Protein AF-A0A4R0YIH2-F1 (afdb_monomer)

pLDDT: mean 81.67, std 12.93, range [43.56, 97.69]

Structure (mmCIF, N/CA/C/O backbone):
data_AF-A0A4R0YIH2-F1
#
_entry.id   AF-A0A4R0YIH2-F1
#
loop_
_atom_site.group_PDB
_atom_site.id
_atom_site.type_symbol
_atom_site.label_atom_id
_atom_site.label_alt_id
_atom_site.label_comp_id
_atom_site.label_asym_id
_atom_site.label_entity_id
_atom_site.label_seq_id
_atom_site.pdbx_PDB_ins_code
_atom_site.Cartn_x
_atom_site.Cartn_y
_atom_site.Cartn_z
_atom_site.occupancy
_atom_site.B_iso_or_equiv
_atom_site.auth_seq_id
_atom_site.auth_comp_id
_atom_site.auth_asym_id
_atom_site.auth_atom_id
_atom_site.pdbx_PDB_model_num
ATOM 1 N N . MET A 1 1 ? -4.750 -12.253 25.892 1.00 54.06 1 MET A N 1
ATOM 2 C CA . MET A 1 1 ? -4.790 -13.018 24.623 1.00 54.06 1 MET A CA 1
ATOM 3 C C . MET A 1 1 ? -3.419 -12.918 23.984 1.00 54.06 1 MET A C 1
ATOM 5 O O . MET A 1 1 ? -2.835 -11.847 24.027 1.00 54.06 1 MET A O 1
ATOM 9 N N . ALA A 1 2 ? -2.860 -14.021 23.499 1.00 53.38 2 ALA A N 1
ATOM 10 C CA . ALA A 1 2 ? -1.453 -14.061 23.125 1.00 53.38 2 ALA A CA 1
ATOM 11 C C . ALA A 1 2 ? -1.201 -13.435 21.738 1.00 53.38 2 ALA A C 1
ATOM 13 O O . ALA A 1 2 ? -1.918 -13.724 20.778 1.00 53.38 2 ALA A O 1
ATOM 14 N N . ALA A 1 3 ? -0.179 -12.578 21.653 1.00 57.19 3 ALA A N 1
ATOM 15 C CA . ALA A 1 3 ? 0.143 -11.710 20.513 1.00 57.19 3 ALA A CA 1
ATOM 16 C C . ALA A 1 3 ? 0.484 -12.437 19.193 1.00 57.19 3 ALA A C 1
ATOM 18 O O . ALA A 1 3 ? 0.675 -11.791 18.169 1.00 57.19 3 ALA A O 1
ATOM 19 N N . TRP A 1 4 ? 0.534 -13.772 19.185 1.00 55.66 4 TRP A N 1
ATOM 20 C CA . TRP A 1 4 ? 0.802 -14.571 17.986 1.00 55.66 4 TRP A CA 1
ATOM 21 C C . TRP A 1 4 ? -0.412 -14.712 17.061 1.00 55.66 4 TRP A C 1
ATOM 23 O O . TRP A 1 4 ? -0.232 -14.845 15.856 1.00 55.66 4 TRP A O 1
ATOM 33 N N . ARG A 1 5 ? -1.643 -14.644 17.589 1.00 67.38 5 ARG A N 1
ATOM 34 C CA . ARG A 1 5 ? -2.870 -14.799 16.781 1.00 67.38 5 ARG A CA 1
ATOM 35 C C . ARG A 1 5 ? -3.063 -13.709 15.714 1.00 67.38 5 ARG A C 1
ATOM 37 O O . ARG A 1 5 ? -3.443 -14.060 14.600 1.00 67.38 5 ARG A O 1
ATOM 44 N N . PRO A 1 6 ? -2.804 -12.419 15.999 1.00 66.81 6 PRO A N 1
ATOM 45 C CA . PRO A 1 6 ? -2.940 -11.375 14.988 1.00 66.81 6 PRO A CA 1
ATOM 46 C C . PRO A 1 6 ? -1.892 -11.477 13.879 1.00 66.81 6 PRO A C 1
ATOM 48 O O . PRO A 1 6 ? -2.217 -11.302 12.711 1.00 66.81 6 PRO A O 1
ATOM 51 N N . ALA A 1 7 ? -0.648 -11.815 14.224 1.00 67.88 7 ALA A N 1
ATOM 52 C CA . ALA A 1 7 ? 0.428 -11.938 13.244 1.00 67.88 7 ALA A CA 1
ATOM 53 C C . ALA A 1 7 ? 0.202 -13.117 12.280 1.00 67.88 7 ALA A C 1
ATOM 55 O O . ALA A 1 7 ? 0.365 -12.965 11.070 1.00 67.88 7 ALA A O 1
ATOM 56 N N . THR A 1 8 ? -0.230 -14.278 12.786 1.00 74.62 8 THR A N 1
ATOM 57 C CA . THR A 1 8 ? -0.489 -15.459 11.943 1.00 74.62 8 THR A CA 1
ATOM 58 C C . THR A 1 8 ? -1.667 -15.259 11.001 1.00 74.62 8 THR A C 1
ATOM 60 O O . THR A 1 8 ? -1.589 -15.633 9.834 1.00 74.62 8 THR A O 1
ATOM 63 N N . ALA A 1 9 ? -2.743 -14.630 11.468 1.00 71.12 9 ALA A N 1
ATOM 64 C CA . ALA A 1 9 ? -3.877 -14.305 10.613 1.00 71.12 9 ALA A CA 1
ATOM 65 C C . ALA A 1 9 ? -3.532 -13.231 9.564 1.00 71.12 9 ALA A C 1
ATOM 67 O O . ALA A 1 9 ? -4.089 -13.269 8.469 1.00 71.12 9 ALA A O 1
ATOM 68 N N . ALA A 1 10 ? -2.588 -12.325 9.847 1.00 70.00 10 ALA A N 1
ATOM 69 C CA . ALA A 1 10 ? -2.173 -11.287 8.903 1.00 70.00 10 ALA A CA 1
ATOM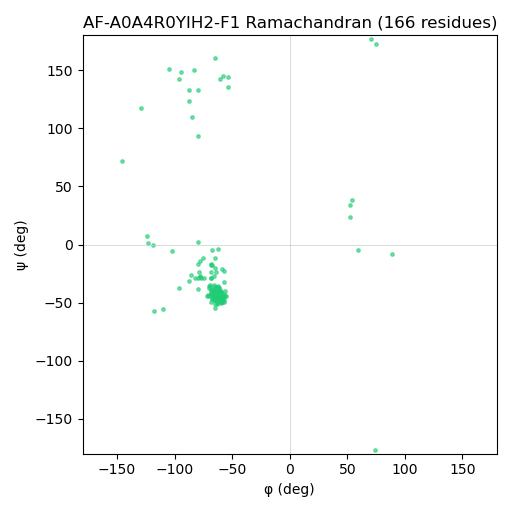 70 C C . ALA A 1 10 ? -1.360 -11.931 7.785 1.00 70.00 10 ALA A C 1
ATOM 72 O O . ALA A 1 10 ? -1.626 -11.696 6.610 1.00 70.00 10 ALA A O 1
ATOM 73 N N . GLY A 1 11 ? -0.450 -12.835 8.165 1.00 76.44 11 GLY A N 1
ATOM 74 C CA . GLY A 1 11 ? 0.279 -13.680 7.226 1.00 76.44 11 GLY A CA 1
ATOM 75 C C . GLY A 1 11 ? -0.662 -14.512 6.357 1.00 76.44 11 GLY A C 1
ATOM 76 O O . GLY A 1 11 ? -0.530 -14.502 5.141 1.00 76.44 11 GLY A O 1
ATOM 77 N N . ALA A 1 12 ? -1.658 -15.180 6.946 1.00 79.00 12 ALA A N 1
ATOM 78 C CA . ALA A 1 12 ? -2.616 -15.988 6.189 1.00 79.00 12 ALA A CA 1
ATOM 79 C C . ALA A 1 12 ? -3.452 -15.155 5.201 1.00 79.00 12 ALA A C 1
ATOM 81 O O . ALA A 1 12 ? -3.633 -15.564 4.055 1.00 79.00 12 ALA A O 1
ATOM 82 N N . ALA A 1 13 ? -3.935 -13.983 5.622 1.00 74.75 13 ALA A N 1
ATOM 83 C CA . ALA A 1 13 ? -4.702 -13.087 4.763 1.00 74.75 13 ALA A CA 1
ATOM 84 C C . ALA A 1 13 ? -3.846 -12.536 3.609 1.00 74.75 13 ALA A C 1
ATOM 86 O O . ALA A 1 13 ? -4.306 -12.498 2.470 1.00 74.75 13 ALA A O 1
ATOM 87 N N . PHE A 1 14 ? -2.586 -12.192 3.883 1.00 77.50 14 PHE A N 1
ATOM 88 C CA . PHE A 1 14 ? -1.630 -11.764 2.865 1.00 77.50 14 PHE A CA 1
ATOM 89 C C . PHE A 1 14 ? -1.292 -12.887 1.866 1.00 77.50 14 PHE A C 1
ATOM 91 O O . PHE A 1 14 ? -1.302 -12.689 0.654 1.00 77.50 14 PHE A O 1
ATOM 98 N N . LEU A 1 15 ? -1.060 -14.113 2.341 1.00 81.94 15 LEU A N 1
ATOM 99 C CA . LEU A 1 15 ? -0.826 -15.259 1.456 1.00 81.94 15 LEU A CA 1
ATOM 100 C C . LEU A 1 15 ? -2.049 -15.560 0.578 1.00 81.94 15 LEU A C 1
ATOM 102 O O . LEU A 1 15 ? -1.896 -15.895 -0.597 1.00 81.94 15 LEU A O 1
ATOM 106 N N . ALA A 1 16 ? -3.260 -15.407 1.120 1.00 80.00 16 ALA A N 1
ATOM 107 C CA . ALA A 1 16 ? -4.490 -15.564 0.353 1.00 80.00 16 ALA A CA 1
ATOM 108 C C . ALA A 1 16 ? -4.620 -14.502 -0.753 1.00 80.00 16 ALA A C 1
ATOM 110 O O . ALA A 1 16 ? -4.987 -14.853 -1.876 1.00 80.00 16 ALA A O 1
ATOM 111 N N . SER A 1 17 ? -4.276 -13.234 -0.488 1.00 78.31 17 SER A N 1
ATOM 112 C CA . SER A 1 17 ? -4.292 -12.198 -1.531 1.00 78.31 17 SER A CA 1
ATOM 113 C C . SER A 1 17 ? -3.254 -12.467 -2.620 1.00 78.31 17 SER A C 1
ATOM 115 O O . SER A 1 17 ? -3.580 -12.342 -3.801 1.00 78.31 17 SER A O 1
ATOM 117 N N . MET A 1 18 ? -2.051 -12.932 -2.260 1.00 78.25 18 MET A N 1
ATOM 118 C CA . MET A 1 18 ? -1.054 -13.349 -3.253 1.00 78.25 18 MET A CA 1
ATOM 119 C C . MET A 1 18 ? -1.541 -14.523 -4.107 1.00 78.25 18 MET A C 1
ATOM 121 O O . MET A 1 18 ? -1.347 -14.515 -5.321 1.00 78.25 18 MET A O 1
ATOM 125 N N . ALA A 1 19 ? -2.194 -15.522 -3.504 1.00 80.88 19 ALA A N 1
ATOM 126 C CA . ALA A 1 19 ? -2.727 -16.673 -4.231 1.00 80.88 19 ALA A CA 1
ATOM 127 C C . ALA A 1 19 ? -3.803 -16.259 -5.249 1.00 80.88 19 ALA A C 1
ATOM 129 O O . ALA A 1 19 ? -3.801 -16.744 -6.381 1.00 80.88 19 ALA A O 1
ATOM 130 N N . VAL A 1 20 ? -4.681 -15.320 -4.878 1.00 76.00 20 VAL A N 1
ATOM 131 C CA . VAL A 1 20 ? -5.661 -14.728 -5.803 1.00 76.00 20 VAL A CA 1
ATOM 132 C C . VAL A 1 20 ? -4.953 -13.980 -6.935 1.00 76.00 20 VAL A C 1
ATOM 134 O O . VAL A 1 20 ? -5.275 -14.205 -8.101 1.00 76.00 20 VAL A O 1
ATOM 137 N N . GLY A 1 21 ? -3.962 -13.141 -6.617 1.00 70.38 21 GLY A N 1
ATOM 138 C CA . GLY A 1 21 ? -3.180 -12.410 -7.619 1.00 70.38 21 GLY A CA 1
ATOM 139 C C . GLY A 1 21 ? -2.480 -13.338 -8.616 1.00 70.38 21 GLY A C 1
ATOM 140 O O . GLY A 1 21 ? -2.603 -13.152 -9.827 1.00 70.38 21 GLY A O 1
ATOM 141 N N . ALA A 1 22 ? -1.820 -14.387 -8.119 1.00 75.44 22 ALA A N 1
ATOM 142 C CA . ALA A 1 22 ? -1.156 -15.401 -8.935 1.00 75.44 22 ALA A CA 1
ATOM 143 C C . ALA A 1 22 ? -2.147 -16.184 -9.813 1.00 75.44 22 ALA A C 1
ATOM 145 O O . ALA A 1 22 ? -1.873 -16.418 -10.990 1.00 75.44 22 ALA A O 1
ATOM 146 N N . GLY A 1 23 ? -3.315 -16.547 -9.273 1.00 75.19 23 GLY A N 1
ATOM 147 C CA . GLY A 1 23 ? -4.369 -17.232 -10.024 1.00 75.19 23 GLY A CA 1
ATOM 148 C C . GLY A 1 23 ? -4.921 -16.389 -11.175 1.00 75.19 23 GLY A C 1
ATOM 149 O O . GLY A 1 23 ? -5.092 -16.895 -12.284 1.00 75.19 23 GLY A O 1
ATOM 150 N N . VAL A 1 24 ? -5.140 -15.089 -10.950 1.00 71.50 24 VAL A N 1
ATOM 151 C CA . VAL A 1 24 ? -5.588 -14.172 -12.009 1.00 71.50 24 VAL A CA 1
ATOM 152 C C . VAL A 1 24 ? -4.497 -13.963 -13.057 1.00 71.50 24 VAL A C 1
ATOM 154 O O . VAL A 1 24 ? -4.801 -14.026 -14.244 1.00 71.50 24 VAL A O 1
ATOM 157 N N . LEU A 1 25 ? -3.235 -13.786 -12.647 1.00 71.69 25 LEU A N 1
ATOM 158 C CA . LEU A 1 25 ? -2.086 -13.706 -13.560 1.00 71.69 25 LEU A CA 1
ATOM 159 C C . LEU A 1 25 ? -1.965 -14.950 -14.449 1.00 71.69 25 LEU A C 1
ATOM 161 O O . LEU A 1 25 ? -1.768 -14.819 -15.656 1.00 71.69 25 LEU A O 1
ATOM 165 N N . ALA A 1 26 ? -2.133 -16.145 -13.879 1.00 74.06 26 ALA A N 1
ATOM 166 C CA . ALA A 1 26 ? -2.128 -17.394 -14.635 1.00 74.06 26 ALA A CA 1
ATOM 167 C C . ALA A 1 26 ? -3.290 -17.463 -15.644 1.00 74.06 26 AL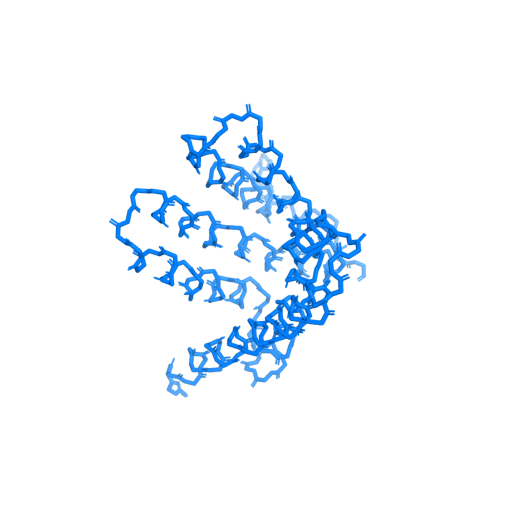A A C 1
ATOM 169 O O . ALA A 1 26 ? -3.090 -17.884 -16.783 1.00 74.06 26 ALA A O 1
ATOM 170 N N . ALA A 1 27 ? -4.481 -16.997 -15.255 1.00 70.88 27 ALA A N 1
ATOM 171 C CA . ALA A 1 27 ? -5.658 -16.977 -16.121 1.00 70.88 27 ALA A CA 1
ATOM 172 C C . ALA A 1 27 ? -5.525 -15.986 -17.292 1.00 70.88 27 ALA A C 1
ATOM 174 O O . ALA A 1 27 ? -5.918 -16.307 -18.410 1.00 70.88 27 ALA A O 1
ATOM 175 N N . ILE A 1 28 ? -4.955 -14.798 -17.063 1.00 67.31 28 ILE A N 1
ATOM 176 C CA . ILE A 1 28 ? -4.807 -13.762 -18.105 1.00 67.31 28 ILE A CA 1
ATOM 177 C C . ILE A 1 28 ? -3.535 -13.926 -18.950 1.00 67.31 28 ILE A C 1
ATOM 179 O O . ILE A 1 28 ? -3.499 -13.485 -20.097 1.00 67.31 28 ILE A O 1
ATOM 183 N N . GLY A 1 29 ? -2.483 -14.543 -18.400 1.00 61.25 29 GLY A N 1
ATOM 184 C CA . GLY A 1 29 ? -1.198 -14.745 -19.076 1.00 61.25 29 GLY A CA 1
ATOM 185 C C . GLY A 1 29 ? -1.190 -15.910 -20.069 1.00 61.25 29 GLY A C 1
ATOM 186 O O . GLY A 1 29 ? -0.399 -15.900 -21.009 1.00 61.25 29 GLY A O 1
ATOM 187 N N . GLY A 1 30 ? -2.089 -16.888 -19.904 1.00 59.22 30 GLY A N 1
ATOM 188 C CA . GLY A 1 30 ? -2.131 -18.107 -20.720 1.00 59.22 30 GLY A CA 1
ATOM 189 C C . GLY A 1 30 ? -2.534 -17.912 -22.186 1.00 59.22 30 GLY A C 1
ATOM 190 O O . GLY A 1 30 ? -2.273 -18.791 -23.002 1.00 59.22 30 GLY A O 1
ATOM 191 N N . GLU A 1 31 ? -3.137 -16.776 -22.552 1.00 57.25 31 GLU A N 1
ATOM 192 C CA . GLU A 1 31 ? -3.708 -16.596 -23.896 1.00 57.25 31 GLU A CA 1
ATOM 193 C C . GLU A 1 31 ? -2.860 -15.753 -24.861 1.00 57.25 31 GLU A C 1
ATOM 195 O O . GLU A 1 31 ? -3.233 -15.630 -26.026 1.00 57.25 31 GLU A O 1
ATOM 200 N N . GLY A 1 32 ? -1.747 -15.142 -24.431 1.00 54.94 32 GLY A N 1
ATOM 201 C CA . GLY A 1 32 ? -0.840 -14.357 -25.297 1.00 54.94 32 GLY A CA 1
ATOM 202 C C . GLY A 1 32 ? -1.460 -13.141 -26.018 1.00 54.94 32 GLY A C 1
ATOM 203 O O . GLY A 1 32 ? -0.756 -12.382 -26.678 1.00 54.94 32 GLY A O 1
ATOM 204 N N . ARG A 1 33 ? -2.774 -12.928 -25.889 1.00 53.84 33 ARG A N 1
ATOM 205 C CA . ARG A 1 33 ? -3.561 -11.958 -26.662 1.00 53.84 33 ARG A CA 1
ATOM 206 C C . ARG A 1 33 ? -3.439 -10.520 -26.170 1.00 53.84 33 ARG A C 1
ATOM 208 O O . ARG A 1 33 ? -3.762 -9.608 -26.922 1.00 53.84 33 ARG A O 1
ATOM 215 N N . TRP A 1 34 ? -2.952 -10.307 -24.947 1.00 54.50 34 TRP A N 1
ATOM 216 C CA . TRP A 1 34 ? -2.889 -8.979 -24.333 1.00 54.50 34 TRP A CA 1
ATOM 217 C C . TRP A 1 34 ? -1.660 -8.817 -23.427 1.00 54.50 34 TRP A C 1
ATOM 219 O O . TRP A 1 34 ? -1.815 -8.760 -22.211 1.00 54.50 34 TRP A O 1
ATOM 229 N N . PRO A 1 35 ? -0.436 -8.712 -23.973 1.00 60.06 35 PRO A N 1
ATOM 230 C CA . PRO A 1 35 ? 0.801 -8.650 -23.181 1.00 60.06 35 PRO A CA 1
ATOM 231 C C . PRO A 1 35 ? 0.858 -7.477 -22.184 1.00 60.06 35 PRO A C 1
ATOM 233 O O . PRO A 1 35 ? 1.568 -7.552 -21.188 1.00 60.06 35 PRO A O 1
ATOM 236 N N . VAL A 1 36 ? 0.070 -6.419 -22.401 1.00 60.25 36 VAL A N 1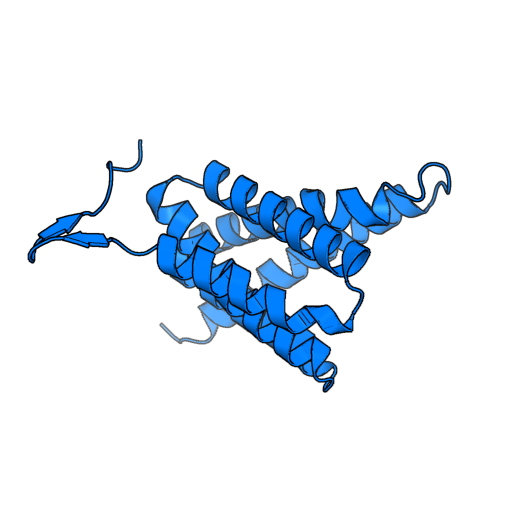
ATOM 237 C CA . VAL A 1 36 ? -0.029 -5.253 -21.503 1.00 60.25 36 VAL A CA 1
ATOM 238 C C . VAL A 1 36 ? -0.942 -5.516 -20.292 1.00 60.25 36 VAL A C 1
ATOM 240 O O . VAL A 1 36 ? -0.725 -4.956 -19.219 1.00 60.25 36 VAL A O 1
ATOM 243 N N . MET A 1 37 ? -1.942 -6.396 -20.420 1.00 61.94 37 MET A N 1
ATOM 244 C CA . MET A 1 37 ? -2.912 -6.676 -19.350 1.00 61.94 37 MET A CA 1
ATOM 245 C C . MET A 1 37 ? -2.277 -7.303 -18.092 1.00 61.94 37 MET A C 1
ATOM 247 O O . MET A 1 37 ? -2.566 -6.813 -17.003 1.00 61.94 37 MET A O 1
ATOM 251 N N . PRO A 1 38 ? -1.384 -8.309 -18.170 1.00 62.66 38 PRO A N 1
ATOM 252 C CA . PRO A 1 38 ? -0.715 -8.832 -16.981 1.00 62.66 38 PRO A CA 1
ATOM 253 C C . PRO A 1 38 ? 0.265 -7.838 -16.348 1.00 62.66 38 PRO A C 1
ATOM 255 O O . PRO A 1 38 ? 0.450 -7.869 -15.139 1.00 62.66 38 PRO A O 1
ATOM 258 N N . VAL A 1 39 ? 0.865 -6.940 -17.135 1.00 67.19 39 VAL A N 1
ATOM 259 C CA . VAL A 1 39 ? 1.876 -5.984 -16.644 1.00 67.19 39 VAL A CA 1
ATOM 260 C C . VAL A 1 39 ? 1.240 -4.758 -15.986 1.00 67.19 39 VAL A C 1
ATOM 262 O O . VAL A 1 39 ? 1.830 -4.174 -15.088 1.00 67.19 39 VAL A O 1
ATOM 265 N N . VAL A 1 40 ? 0.028 -4.374 -16.400 1.00 72.50 40 VAL A N 1
ATOM 266 C CA . VAL A 1 40 ? -0.665 -3.191 -15.865 1.00 72.50 40 VAL A CA 1
ATOM 267 C C . VAL A 1 40 ? -1.862 -3.589 -15.006 1.00 72.50 40 VAL A C 1
ATOM 269 O O . VAL A 1 40 ? -1.938 -3.213 -13.842 1.00 72.50 40 VAL A O 1
ATOM 272 N N . VAL A 1 41 ? -2.801 -4.379 -15.528 1.00 75.25 41 VAL A N 1
ATOM 273 C CA . VAL A 1 41 ? -4.074 -4.653 -14.834 1.00 75.25 41 VAL A CA 1
ATOM 274 C C . VAL A 1 41 ? -3.878 -5.523 -13.597 1.00 75.25 41 VAL A C 1
ATOM 276 O O . VAL A 1 41 ? -4.526 -5.280 -12.577 1.00 75.25 41 VAL A O 1
ATOM 279 N N . ALA A 1 42 ? -2.967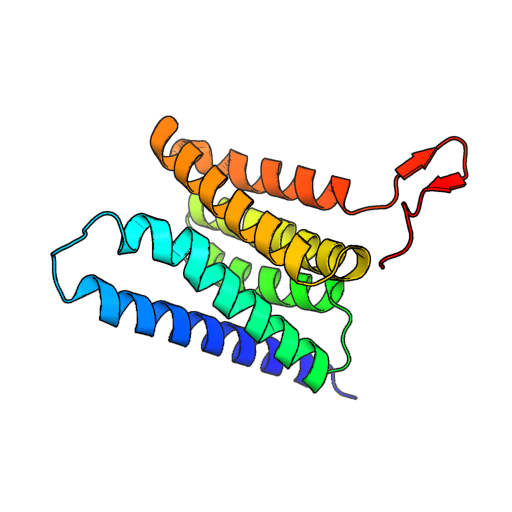 -6.497 -13.636 1.00 77.00 42 ALA A N 1
ATOM 280 C CA . ALA A 1 42 ? -2.714 -7.329 -12.464 1.00 77.00 42 ALA A CA 1
ATOM 281 C C . ALA A 1 42 ? -2.116 -6.539 -11.280 1.00 77.00 42 ALA A C 1
ATOM 283 O O . ALA A 1 42 ? -2.738 -6.561 -10.215 1.00 77.00 42 ALA A O 1
ATOM 284 N N . PRO A 1 43 ? -0.995 -5.799 -11.425 1.00 80.69 43 PRO A N 1
ATOM 285 C CA . PRO A 1 43 ? -0.423 -5.057 -10.300 1.00 80.69 43 PRO A CA 1
ATOM 286 C C . PRO A 1 43 ? -1.203 -3.788 -9.934 1.00 80.69 43 PRO A C 1
ATOM 288 O O . PRO A 1 43 ? -1.200 -3.400 -8.769 1.00 80.69 43 PRO A O 1
ATOM 291 N N . VAL A 1 44 ? -1.888 -3.134 -10.882 1.00 87.12 44 VAL A N 1
ATOM 292 C CA . VAL A 1 44 ? -2.591 -1.864 -10.610 1.00 87.12 44 VAL A CA 1
ATOM 293 C C . VAL A 1 44 ? -4.014 -2.076 -10.104 1.00 87.12 44 VAL A C 1
ATOM 295 O O . VAL A 1 44 ? -4.499 -1.255 -9.335 1.00 87.12 44 VAL A O 1
ATOM 298 N N . VAL A 1 45 ? -4.704 -3.144 -10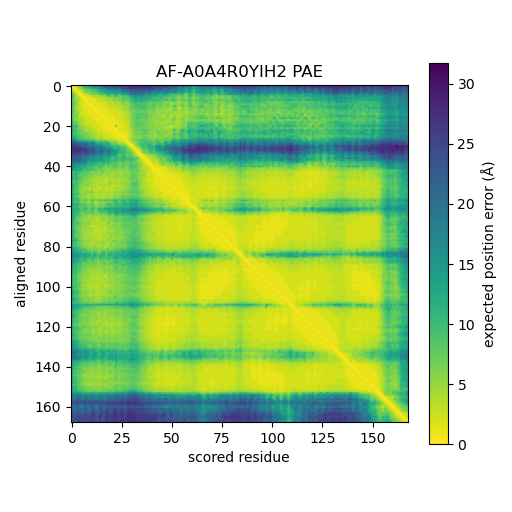.513 1.00 86.62 45 VAL A N 1
ATOM 299 C CA . VAL A 1 45 ? -6.131 -3.331 -10.194 1.00 86.62 45 VAL A CA 1
ATOM 300 C C . VAL A 1 45 ? -6.355 -4.579 -9.356 1.00 86.62 45 VAL A C 1
ATOM 302 O O . VAL A 1 45 ? -6.912 -4.498 -8.263 1.00 86.62 45 VAL A O 1
ATOM 305 N N . VAL A 1 46 ? -5.930 -5.741 -9.852 1.00 85.50 46 VAL A N 1
ATOM 306 C CA . VAL A 1 46 ? -6.284 -7.030 -9.241 1.00 85.50 46 VAL A CA 1
ATOM 307 C C . VAL A 1 46 ? -5.624 -7.203 -7.878 1.00 85.50 46 VAL A C 1
ATOM 309 O O . VAL A 1 46 ? -6.316 -7.532 -6.915 1.00 85.50 46 VAL A O 1
ATOM 312 N N . ALA A 1 47 ? -4.312 -6.971 -7.791 1.00 85.94 47 ALA A N 1
ATOM 313 C CA . ALA A 1 47 ? -3.570 -7.114 -6.544 1.00 85.94 47 ALA A CA 1
ATOM 314 C C . ALA A 1 47 ? -4.116 -6.173 -5.448 1.00 85.94 47 ALA A C 1
ATOM 316 O O . ALA A 1 47 ? -4.520 -6.690 -4.403 1.00 85.94 47 ALA A O 1
ATOM 317 N N . PRO A 1 48 ? -4.309 -4.858 -5.694 1.00 91.00 48 PRO A N 1
ATOM 318 C CA . PRO A 1 48 ? -4.945 -3.968 -4.723 1.00 91.00 48 PRO A CA 1
ATOM 319 C C . PRO A 1 48 ? -6.327 -4.433 -4.264 1.00 91.00 48 PRO A C 1
ATOM 321 O O . PRO A 1 48 ? -6.612 -4.430 -3.069 1.00 91.00 48 PRO A O 1
ATOM 324 N N . VAL A 1 49 ? -7.192 -4.881 -5.181 1.00 91.00 49 VAL A N 1
ATOM 325 C CA . VAL A 1 49 ? -8.527 -5.386 -4.813 1.00 91.00 49 VAL A CA 1
ATOM 326 C C . VAL A 1 49 ? -8.419 -6.609 -3.908 1.00 91.00 49 VAL A C 1
ATOM 328 O O . VAL A 1 49 ? -9.084 -6.662 -2.873 1.00 91.00 49 VAL A O 1
ATOM 331 N N . ALA A 1 50 ? -7.591 -7.586 -4.278 1.00 88.62 50 ALA A N 1
ATOM 332 C CA . ALA A 1 50 ? -7.415 -8.806 -3.499 1.00 88.62 50 ALA A CA 1
ATOM 333 C C . ALA A 1 50 ? -6.875 -8.504 -2.094 1.00 88.62 50 ALA A C 1
ATOM 335 O O . ALA A 1 50 ? -7.372 -9.048 -1.107 1.00 88.62 50 ALA A O 1
ATOM 336 N N . GLU A 1 51 ? -5.902 -7.602 -1.990 1.00 90.69 51 GLU A N 1
ATOM 337 C CA . GLU A 1 51 ? -5.305 -7.202 -0.719 1.00 90.69 51 GLU A CA 1
ATOM 338 C C . GLU A 1 51 ? -6.276 -6.432 0.175 1.00 90.69 51 GLU A C 1
ATOM 340 O O . GLU A 1 51 ? -6.409 -6.759 1.354 1.00 90.69 51 GLU A O 1
ATOM 345 N N . GLU A 1 52 ? -7.001 -5.445 -0.357 1.00 91.94 52 GLU A N 1
ATOM 346 C CA . GLU A 1 52 ? -7.973 -4.680 0.432 1.00 91.94 52 GLU A CA 1
ATOM 347 C C . GLU A 1 52 ? -9.150 -5.551 0.908 1.00 91.94 52 GLU A C 1
ATOM 349 O O . GLU A 1 52 ? -9.637 -5.401 2.035 1.00 91.94 52 GLU A O 1
ATOM 354 N N . LEU A 1 53 ? -9.584 -6.523 0.097 1.00 89.69 53 LEU A N 1
ATOM 355 C CA . LEU A 1 53 ? -10.580 -7.512 0.514 1.00 89.69 53 LEU A CA 1
ATOM 356 C C . LEU A 1 53 ? -10.036 -8.449 1.602 1.00 89.69 53 LEU A C 1
ATOM 358 O O . LEU A 1 53 ? -10.740 -8.715 2.580 1.00 89.69 53 LEU A O 1
ATOM 362 N N . ALA A 1 54 ? -8.787 -8.905 1.484 1.00 87.50 54 ALA A N 1
ATOM 363 C CA . ALA A 1 54 ? -8.142 -9.729 2.504 1.00 87.50 54 ALA A CA 1
ATOM 364 C C . ALA A 1 54 ? -7.992 -8.978 3.839 1.00 87.50 54 ALA A C 1
ATOM 366 O O . ALA A 1 54 ? -8.309 -9.528 4.897 1.00 87.50 54 ALA A O 1
ATOM 367 N N . LYS A 1 55 ? -7.610 -7.695 3.800 1.00 87.38 55 LYS A N 1
ATOM 368 C CA . LYS A 1 55 ? -7.570 -6.814 4.980 1.00 87.38 55 LYS A CA 1
ATOM 369 C C . LYS A 1 55 ? -8.945 -6.678 5.633 1.00 87.38 55 LYS A C 1
ATOM 371 O O . LYS A 1 55 ? -9.048 -6.726 6.856 1.00 87.38 55 LYS A O 1
ATOM 376 N N . ARG A 1 56 ? -10.022 -6.578 4.844 1.00 88.38 56 ARG A N 1
ATOM 377 C CA . ARG A 1 56 ? -11.391 -6.528 5.382 1.00 88.38 56 ARG A CA 1
ATOM 378 C C . ARG A 1 56 ? -11.768 -7.798 6.149 1.00 88.38 56 ARG A C 1
ATOM 380 O O . ARG A 1 56 ? -12.404 -7.709 7.198 1.00 88.38 56 ARG A O 1
ATOM 387 N N . LEU A 1 57 ? -11.388 -8.969 5.636 1.00 81.88 57 LEU A N 1
ATOM 388 C CA . LEU A 1 57 ? -11.612 -10.247 6.323 1.00 81.88 57 LEU A CA 1
ATOM 389 C C . LEU A 1 57 ? -10.813 -10.318 7.628 1.00 81.88 57 LEU A C 1
ATOM 391 O O . LEU A 1 57 ? -11.340 -10.736 8.658 1.00 81.88 57 LEU A O 1
ATOM 395 N N . PHE A 1 58 ? -9.566 -9.849 7.597 1.00 79.12 58 PHE A N 1
ATOM 396 C CA . PHE A 1 58 ? -8.697 -9.765 8.766 1.00 79.12 58 PHE A CA 1
ATOM 397 C C . PHE A 1 58 ? -9.268 -8.850 9.860 1.00 79.12 58 PHE A C 1
ATOM 399 O O . PHE A 1 58 ? -9.309 -9.238 11.029 1.00 79.12 58 PHE A O 1
ATOM 406 N N . LEU A 1 59 ? -9.783 -7.678 9.474 1.00 82.62 59 LEU A N 1
ATOM 407 C CA . LEU A 1 59 ? -10.453 -6.736 10.372 1.00 82.62 59 LEU A CA 1
ATOM 408 C C . LEU A 1 59 ? -11.623 -7.399 11.115 1.00 82.62 59 LEU A C 1
ATOM 410 O O . LEU A 1 59 ? -11.739 -7.260 12.331 1.00 82.62 59 LEU A O 1
ATOM 414 N N . GLY A 1 60 ? -12.440 -8.178 10.397 1.00 79.69 60 GLY A N 1
ATOM 415 C CA . GLY A 1 60 ? -13.548 -8.934 10.985 1.00 79.69 60 GLY A CA 1
ATOM 416 C C . GLY A 1 60 ? -13.105 -10.084 11.897 1.00 79.69 60 GLY A C 1
ATOM 417 O O . GLY A 1 60 ? -13.741 -10.329 12.918 1.00 79.69 60 GLY A O 1
ATOM 418 N N . ALA A 1 61 ? -12.016 -10.780 11.562 1.00 77.12 61 ALA A N 1
ATOM 419 C CA . ALA A 1 61 ? -11.557 -11.957 12.304 1.00 77.12 61 ALA A CA 1
ATOM 420 C C . ALA A 1 61 ? -10.817 -11.628 13.613 1.00 77.12 61 ALA A C 1
ATOM 422 O O . ALA A 1 61 ? -10.796 -12.450 14.530 1.00 77.12 61 ALA A O 1
ATOM 423 N N . LEU A 1 62 ? -10.184 -10.455 13.702 1.00 71.50 62 LEU A N 1
ATOM 424 C CA . LEU A 1 62 ? -9.312 -10.097 14.828 1.00 71.50 62 LEU A CA 1
ATOM 425 C C . LEU A 1 62 ? -9.702 -8.818 15.560 1.00 71.50 62 LEU A C 1
ATOM 427 O O . LEU A 1 62 ? -8.997 -8.426 16.491 1.00 71.50 62 LEU A O 1
ATOM 431 N N . SER A 1 63 ? -10.788 -8.165 15.145 1.00 77.88 63 SER A N 1
ATOM 432 C CA . SER A 1 63 ? -11.265 -6.917 15.746 1.00 77.88 63 SER A CA 1
ATOM 433 C C . SER A 1 63 ? -10.182 -5.827 15.803 1.00 77.88 63 SER A C 1
ATOM 435 O O . SER A 1 63 ? -10.068 -5.102 16.791 1.00 77.88 63 SER A O 1
ATOM 437 N N . ALA A 1 64 ? -9.356 -5.730 14.758 1.00 80.81 64 ALA A N 1
ATOM 438 C CA . ALA A 1 64 ? -8.319 -4.709 14.626 1.00 80.81 64 ALA A CA 1
ATOM 439 C C . ALA A 1 64 ? -8.832 -3.506 13.818 1.00 80.81 64 ALA A C 1
ATOM 441 O O . ALA A 1 64 ? -9.625 -3.675 12.898 1.00 80.81 64 ALA A O 1
ATOM 442 N N . GLY A 1 65 ? -8.348 -2.295 14.117 1.00 88.75 65 GLY A N 1
ATOM 443 C CA . GLY A 1 65 ? -8.599 -1.114 13.279 1.00 88.75 65 GLY A CA 1
ATOM 444 C C . GLY A 1 65 ? -7.955 -1.237 11.891 1.00 88.75 65 GLY A C 1
ATOM 445 O O . GLY A 1 65 ? -7.024 -2.030 11.689 1.00 88.75 65 GLY A O 1
ATOM 446 N N . TRP A 1 66 ? -8.421 -0.443 10.926 1.00 92.38 66 TRP A N 1
ATOM 447 C CA . TRP A 1 66 ? -7.877 -0.458 9.567 1.00 92.38 66 TRP A CA 1
ATOM 448 C C . TRP A 1 66 ? -6.417 -0.006 9.523 1.00 92.38 66 TRP A C 1
ATOM 450 O O . TRP A 1 66 ? -5.626 -0.619 8.811 1.00 92.38 66 TRP A O 1
ATOM 460 N N . ALA A 1 67 ? -6.021 1.002 10.302 1.00 92.44 67 ALA A N 1
ATOM 461 C CA . ALA A 1 67 ? -4.645 1.491 10.351 1.00 92.44 67 ALA A CA 1
ATOM 462 C C . ALA A 1 67 ? -3.674 0.419 10.856 1.00 92.44 67 ALA A C 1
ATOM 464 O O . ALA A 1 67 ? -2.616 0.214 10.262 1.00 92.44 67 ALA A O 1
ATOM 465 N N . ALA A 1 68 ? -4.052 -0.300 11.917 1.00 90.81 68 ALA A N 1
ATOM 466 C CA . ALA A 1 68 ? -3.255 -1.400 12.456 1.00 90.81 68 ALA A CA 1
ATOM 467 C C . ALA A 1 68 ? -3.177 -2.578 11.471 1.00 90.81 68 ALA A C 1
ATOM 469 O O . ALA A 1 68 ? -2.107 -3.150 11.270 1.00 90.81 68 ALA A O 1
ATOM 470 N N . THR A 1 69 ? -4.296 -2.904 10.818 1.00 90.81 69 THR A N 1
ATOM 471 C CA . THR A 1 69 ? -4.361 -3.938 9.775 1.00 90.81 69 THR A CA 1
ATOM 472 C C . THR A 1 69 ? -3.462 -3.593 8.588 1.00 90.81 69 THR A C 1
ATOM 474 O O . THR A 1 69 ? -2.680 -4.428 8.138 1.00 90.81 69 THR A O 1
ATOM 477 N N . GLY A 1 70 ? -3.529 -2.348 8.110 1.00 92.88 70 GLY A N 1
ATOM 478 C CA . GLY A 1 70 ? -2.678 -1.835 7.043 1.00 92.88 70 GLY A CA 1
ATOM 479 C C . GLY A 1 70 ? -1.198 -1.924 7.405 1.00 92.88 70 GLY A C 1
ATOM 480 O O . GLY A 1 70 ? -0.422 -2.504 6.653 1.00 92.88 70 GLY A O 1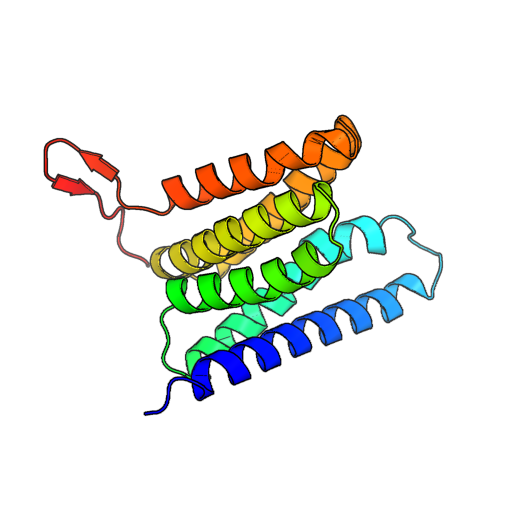
ATOM 481 N N . LEU A 1 71 ? -0.813 -1.451 8.593 1.00 93.75 71 LEU A N 1
ATOM 482 C CA . LEU A 1 71 ? 0.571 -1.545 9.063 1.00 93.75 71 LEU A CA 1
ATOM 483 C C . LEU A 1 71 ? 1.071 -2.998 9.117 1.00 93.75 71 LEU A C 1
ATOM 485 O O . LEU A 1 71 ? 2.172 -3.279 8.653 1.00 93.75 71 LEU A O 1
ATOM 489 N N . ALA A 1 72 ? 0.264 -3.931 9.634 1.00 90.38 72 ALA A N 1
ATOM 490 C CA . ALA A 1 72 ? 0.635 -5.345 9.696 1.00 90.38 72 ALA A CA 1
ATOM 491 C C . ALA A 1 72 ? 0.879 -5.942 8.300 1.00 90.38 72 ALA A C 1
ATOM 493 O O . ALA A 1 72 ? 1.882 -6.623 8.092 1.00 90.38 72 ALA A O 1
ATOM 494 N N . PHE A 1 73 ? 0.001 -5.644 7.336 1.00 90.81 73 PHE A N 1
ATOM 495 C CA . PHE A 1 73 ? 0.183 -6.052 5.941 1.00 90.81 73 PHE A CA 1
ATOM 496 C C . PHE A 1 73 ? 1.465 -5.467 5.339 1.00 90.81 73 PHE A C 1
ATOM 498 O O . PHE A 1 73 ? 2.246 -6.211 4.756 1.00 90.81 73 PHE A O 1
ATOM 505 N N . GLY A 1 74 ? 1.706 -4.166 5.527 1.00 93.19 74 GLY A N 1
ATOM 506 C CA . GLY A 1 74 ? 2.903 -3.500 5.010 1.00 93.19 74 GLY A CA 1
ATOM 507 C C . GLY A 1 74 ? 4.201 -4.048 5.603 1.00 93.19 74 GLY A C 1
ATOM 508 O O . GLY A 1 74 ? 5.195 -4.171 4.901 1.00 93.19 74 GLY A O 1
ATOM 509 N N . VAL A 1 75 ? 4.205 -4.439 6.882 1.00 93.69 75 VAL A N 1
ATOM 510 C CA . VAL A 1 75 ? 5.368 -5.099 7.501 1.00 93.69 75 VAL A CA 1
ATOM 511 C C . VAL A 1 75 ? 5.613 -6.477 6.891 1.00 93.69 75 VAL A C 1
ATOM 513 O O . VAL A 1 75 ? 6.756 -6.804 6.587 1.00 93.69 75 VAL A O 1
ATOM 516 N N . ILE A 1 76 ? 4.567 -7.283 6.693 1.00 90.50 76 ILE A N 1
ATOM 517 C CA . ILE A 1 76 ? 4.700 -8.626 6.108 1.00 90.50 76 ILE A CA 1
ATOM 518 C C . ILE A 1 76 ? 5.223 -8.540 4.675 1.00 90.50 76 ILE A C 1
ATOM 520 O O . ILE A 1 76 ? 6.215 -9.186 4.343 1.00 90.50 76 ILE A O 1
ATOM 524 N N . GLU A 1 77 ? 4.586 -7.722 3.841 1.00 89.75 77 GLU A N 1
ATOM 525 C CA . GLU A 1 77 ? 5.020 -7.519 2.462 1.00 89.75 77 GLU A CA 1
ATOM 526 C C . GLU A 1 77 ? 6.425 -6.900 2.414 1.00 89.75 77 GLU A C 1
ATOM 528 O O . GLU A 1 77 ? 7.275 -7.344 1.642 1.00 89.75 77 GLU A O 1
ATOM 533 N N . GLY A 1 78 ? 6.708 -5.931 3.287 1.00 92.00 78 GLY A N 1
ATOM 534 C CA . GLY A 1 78 ? 8.018 -5.305 3.382 1.00 92.00 78 GLY A CA 1
ATOM 535 C C . GLY A 1 78 ? 9.129 -6.291 3.739 1.00 92.00 78 GLY A C 1
ATOM 536 O O . GLY A 1 78 ? 10.194 -6.255 3.128 1.00 92.00 78 GLY A O 1
ATOM 537 N N . VAL A 1 79 ? 8.881 -7.227 4.659 1.00 91.75 79 VAL A N 1
ATOM 538 C CA . VAL A 1 79 ? 9.833 -8.304 4.980 1.00 91.75 79 VAL A CA 1
ATOM 539 C C . VAL A 1 79 ? 10.098 -9.191 3.763 1.00 91.75 79 VAL A C 1
ATOM 541 O O . VAL A 1 79 ? 11.251 -9.533 3.509 1.00 91.75 79 VAL A O 1
ATOM 544 N N . LEU A 1 80 ? 9.065 -9.535 2.987 1.00 88.12 80 LEU A N 1
ATOM 545 C CA . LEU A 1 80 ? 9.226 -10.349 1.779 1.00 88.12 80 LEU A CA 1
ATOM 546 C C . LEU A 1 80 ? 10.049 -9.626 0.706 1.00 88.12 80 LEU A C 1
ATOM 548 O O . LEU A 1 80 ? 10.943 -10.235 0.128 1.00 88.12 80 LEU A O 1
ATOM 552 N N . LYS A 1 81 ? 9.819 -8.325 0.498 1.00 87.50 81 LYS A N 1
ATOM 553 C CA . LYS A 1 81 ? 10.610 -7.499 -0.434 1.00 87.50 81 LYS A CA 1
ATOM 554 C C . LYS A 1 81 ? 12.058 -7.315 0.032 1.00 87.50 81 LYS A C 1
ATOM 556 O O . LYS A 1 81 ? 12.987 -7.367 -0.769 1.00 87.50 81 LYS A O 1
ATOM 561 N N . ALA A 1 82 ? 12.275 -7.139 1.336 1.00 88.81 82 ALA A N 1
ATOM 562 C CA . ALA A 1 82 ? 13.615 -7.005 1.908 1.00 88.81 82 ALA A CA 1
ATOM 563 C C . ALA A 1 82 ? 14.429 -8.310 1.836 1.00 88.81 82 ALA A C 1
ATOM 565 O O . ALA A 1 82 ? 15.660 -8.259 1.824 1.00 88.81 82 ALA A O 1
ATOM 566 N N . ALA A 1 83 ? 13.764 -9.469 1.756 1.00 86.69 83 ALA A N 1
ATOM 567 C CA . ALA A 1 83 ? 14.410 -10.779 1.668 1.00 86.69 83 ALA A CA 1
ATOM 568 C C . ALA A 1 83 ? 15.223 -10.979 0.377 1.00 86.69 83 ALA A C 1
ATOM 570 O O . ALA A 1 83 ? 16.011 -11.919 0.293 1.00 86.69 83 ALA A O 1
ATOM 571 N N . GLU A 1 84 ? 15.071 -10.095 -0.610 1.00 78.56 84 GLU A N 1
ATOM 572 C CA . GLU A 1 84 ? 15.881 -10.083 -1.829 1.00 78.56 84 GLU A CA 1
ATOM 573 C C . GLU A 1 84 ? 17.297 -9.518 -1.599 1.00 78.56 84 GLU A C 1
ATOM 575 O O . GLU A 1 84 ? 18.154 -9.657 -2.468 1.00 78.56 84 GLU A O 1
ATOM 580 N N . TRP A 1 85 ? 17.567 -8.901 -0.436 1.00 77.38 85 TRP A N 1
ATOM 581 C CA . TRP A 1 85 ? 18.868 -8.335 -0.023 1.00 77.38 85 TRP A CA 1
ATOM 582 C C . TRP A 1 85 ? 19.510 -7.363 -1.029 1.00 77.38 85 TRP A C 1
ATOM 584 O O . TRP A 1 85 ? 20.718 -7.127 -1.005 1.00 77.38 85 TRP A O 1
ATOM 594 N N . GLN A 1 86 ? 18.699 -6.756 -1.893 1.00 84.25 86 GLN A N 1
ATOM 595 C CA . GLN A 1 86 ? 19.106 -5.704 -2.818 1.00 84.25 86 GLN A CA 1
ATOM 596 C C . GLN A 1 86 ? 18.615 -4.343 -2.321 1.00 84.25 86 GLN A C 1
ATOM 598 O O . GLN A 1 86 ? 17.565 -4.239 -1.688 1.00 84.25 86 GLN A O 1
ATOM 603 N N . VAL A 1 87 ? 19.346 -3.274 -2.651 1.00 82.94 87 VAL A N 1
ATOM 604 C CA . VAL A 1 87 ? 18.972 -1.894 -2.284 1.00 82.94 87 VAL A CA 1
ATOM 605 C C . VAL A 1 87 ? 17.570 -1.541 -2.799 1.00 82.94 87 VAL A C 1
ATOM 607 O O . VAL A 1 87 ? 16.783 -0.943 -2.071 1.00 82.94 87 VAL A O 1
ATOM 610 N N . ALA A 1 88 ? 17.223 -1.978 -4.014 1.00 82.50 88 ALA A N 1
ATOM 611 C CA . ALA A 1 88 ? 15.877 -1.827 -4.566 1.00 82.50 88 ALA A CA 1
ATOM 612 C C . ALA A 1 88 ? 14.805 -2.518 -3.699 1.00 82.50 88 ALA A C 1
ATOM 614 O O . ALA A 1 88 ? 13.767 -1.921 -3.415 1.00 82.50 88 ALA A O 1
ATOM 615 N N . GLY A 1 89 ? 15.091 -3.724 -3.196 1.00 84.31 89 GLY A N 1
ATOM 616 C CA . GLY A 1 89 ? 14.213 -4.455 -2.278 1.00 84.31 89 GLY A CA 1
ATOM 617 C C . GLY A 1 89 ? 14.005 -3.729 -0.945 1.00 84.31 89 GLY A C 1
ATOM 618 O O . GLY A 1 89 ? 12.890 -3.701 -0.430 1.00 84.31 89 GLY A O 1
ATOM 619 N N . LEU A 1 90 ? 15.035 -3.055 -0.418 1.00 90.12 90 LEU A N 1
ATOM 620 C CA . LEU A 1 90 ? 14.915 -2.229 0.793 1.00 90.12 90 LEU A CA 1
ATOM 621 C C . LEU A 1 90 ? 14.028 -0.994 0.570 1.00 90.12 90 LEU A C 1
ATOM 623 O O . LEU A 1 90 ? 13.210 -0.664 1.432 1.00 90.12 90 LEU A O 1
ATOM 627 N N . TRP A 1 91 ? 14.139 -0.335 -0.588 1.00 92.38 91 TRP A N 1
ATOM 628 C CA . TRP A 1 91 ? 13.244 0.772 -0.942 1.00 92.38 91 TRP A CA 1
ATOM 629 C C . TRP A 1 91 ? 11.800 0.308 -1.116 1.00 92.38 91 TRP A C 1
ATOM 631 O O . TRP A 1 91 ? 10.888 0.939 -0.579 1.00 92.38 91 TRP A O 1
ATOM 641 N N . GLY A 1 92 ? 11.597 -0.826 -1.791 1.00 90.44 92 GLY A N 1
ATOM 642 C CA . GLY A 1 92 ? 10.285 -1.454 -1.930 1.00 90.44 92 GLY A CA 1
ATOM 643 C C . GLY A 1 92 ? 9.683 -1.867 -0.584 1.00 90.44 92 GLY A C 1
ATOM 644 O O . GLY A 1 92 ? 8.482 -1.693 -0.368 1.00 90.44 92 GLY A O 1
ATOM 645 N N . ALA A 1 93 ? 10.511 -2.352 0.345 1.00 92.94 93 ALA A N 1
ATOM 646 C CA . ALA A 1 93 ? 10.088 -2.703 1.693 1.00 92.94 93 ALA A CA 1
ATOM 647 C C . ALA A 1 93 ? 9.610 -1.483 2.484 1.00 92.94 93 ALA A C 1
ATOM 649 O O . ALA A 1 93 ? 8.524 -1.502 3.065 1.00 92.94 93 ALA A O 1
ATOM 650 N N . LEU A 1 94 ? 10.387 -0.396 2.460 1.00 95.50 94 LEU A N 1
ATOM 651 C CA . LEU A 1 94 ? 10.011 0.852 3.116 1.00 95.50 94 LEU A CA 1
ATOM 652 C C . LEU A 1 94 ? 8.729 1.443 2.510 1.00 95.50 94 LEU A C 1
ATOM 654 O O . LEU A 1 94 ? 7.832 1.840 3.253 1.00 95.50 94 LEU A O 1
ATOM 658 N N . ALA A 1 95 ? 8.616 1.462 1.179 1.00 94.69 95 ALA A N 1
ATOM 659 C CA . ALA A 1 95 ? 7.421 1.942 0.489 1.00 94.69 95 ALA A CA 1
ATOM 660 C C . ALA A 1 95 ? 6.172 1.148 0.897 1.00 94.69 95 ALA A C 1
ATOM 662 O O . ALA A 1 95 ? 5.160 1.748 1.252 1.00 94.69 95 ALA A O 1
ATOM 663 N N . SER A 1 96 ? 6.272 -0.184 0.936 1.00 94.88 96 SER A N 1
ATOM 664 C CA . SER A 1 96 ? 5.179 -1.078 1.332 1.00 94.88 96 SER A CA 1
ATOM 665 C C . SER A 1 96 ? 4.686 -0.808 2.763 1.00 94.88 96 SER A C 1
ATOM 667 O O . SER A 1 96 ? 3.488 -0.615 2.986 1.00 94.88 96 SER A O 1
ATOM 669 N N . VAL A 1 97 ? 5.592 -0.680 3.737 1.00 96.81 97 VAL A N 1
ATOM 670 C CA . VAL A 1 97 ? 5.204 -0.359 5.123 1.00 96.81 97 VAL A CA 1
ATOM 671 C C . VAL A 1 97 ? 4.444 0.968 5.188 1.00 96.81 97 VAL A C 1
ATOM 673 O O . VAL A 1 97 ? 3.360 1.043 5.773 1.00 96.81 97 VAL A O 1
ATOM 676 N N . LEU A 1 98 ? 4.996 2.014 4.566 1.00 97.69 98 LEU A N 1
ATOM 677 C CA . LEU A 1 98 ? 4.433 3.363 4.609 1.00 97.69 98 LEU A CA 1
ATOM 678 C C . LEU A 1 98 ? 3.077 3.443 3.895 1.00 97.69 98 LEU A C 1
ATOM 680 O O . LEU A 1 98 ? 2.118 3.978 4.457 1.00 97.69 98 LEU A O 1
ATOM 684 N N . GLN A 1 99 ? 2.976 2.888 2.685 1.00 96.38 99 GLN A N 1
ATOM 685 C CA . GLN A 1 99 ? 1.767 2.978 1.867 1.00 96.38 99 GLN A CA 1
ATOM 686 C C . GLN A 1 99 ? 0.617 2.172 2.491 1.00 96.38 99 GLN A C 1
ATOM 688 O O . GLN A 1 99 ? -0.502 2.674 2.573 1.00 96.38 99 GLN A O 1
ATOM 693 N N . HIS A 1 100 ? 0.870 0.957 3.000 1.00 96.38 100 HIS A N 1
ATOM 694 C CA . HIS A 1 100 ? -0.198 0.125 3.559 1.00 96.38 100 HIS A CA 1
ATOM 695 C C . HIS A 1 100 ? -0.718 0.701 4.867 1.00 96.38 100 HIS A C 1
ATOM 697 O O . HIS A 1 100 ? -1.924 0.650 5.126 1.00 96.38 100 HIS A O 1
ATOM 703 N N . TRP A 1 101 ? 0.165 1.299 5.670 1.00 96.94 101 TRP A N 1
ATOM 704 C CA . TRP A 1 101 ? -0.268 2.043 6.841 1.00 96.94 101 TRP A CA 1
ATOM 705 C C . TRP A 1 101 ? -1.137 3.243 6.445 1.00 96.94 101 TRP A C 1
ATOM 707 O O . TRP A 1 101 ? -2.207 3.437 7.027 1.00 96.94 101 TRP A O 1
ATOM 717 N N . ALA A 1 102 ? -0.741 3.990 5.410 1.00 96.19 102 ALA A N 1
A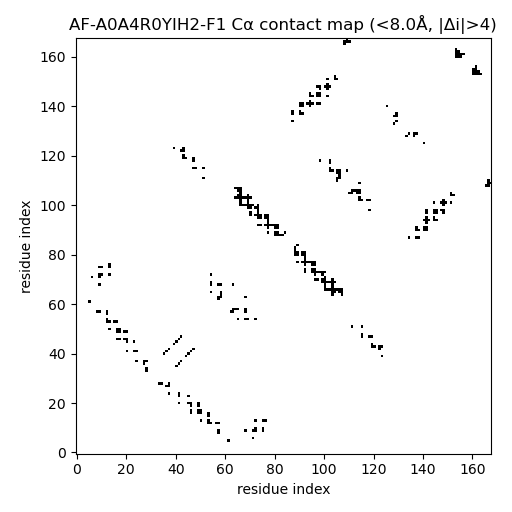TOM 718 C CA . ALA A 1 102 ? -1.533 5.097 4.890 1.00 96.19 102 ALA A CA 1
ATOM 719 C C . ALA A 1 102 ? -2.924 4.639 4.422 1.00 96.19 102 ALA A C 1
ATOM 721 O O . ALA A 1 102 ? -3.921 5.231 4.830 1.00 96.19 102 ALA A O 1
ATOM 722 N N . TYR A 1 103 ? -3.022 3.565 3.628 1.00 95.38 103 TYR A N 1
ATOM 723 C CA . TYR A 1 103 ? -4.309 3.030 3.164 1.00 95.38 103 TYR A CA 1
ATOM 724 C C . TYR A 1 103 ? -5.206 2.608 4.321 1.00 95.38 103 TYR A C 1
ATOM 726 O O . TYR A 1 103 ? -6.393 2.917 4.307 1.00 95.38 103 TYR A O 1
ATOM 734 N N . GLY A 1 104 ? -4.643 1.968 5.350 1.00 94.88 104 GLY A N 1
ATOM 735 C CA . GLY A 1 104 ? -5.386 1.622 6.558 1.00 94.88 104 GLY A CA 1
ATOM 736 C C . GLY A 1 104 ? -5.985 2.856 7.241 1.00 94.88 104 GLY A C 1
ATOM 737 O O . GLY A 1 104 ? -7.168 2.876 7.570 1.00 94.88 104 GLY A O 1
ATOM 738 N N . ARG A 1 105 ? -5.202 3.930 7.377 1.00 94.50 105 ARG A N 1
ATOM 739 C CA . ARG A 1 105 ? -5.685 5.203 7.938 1.00 94.50 105 ARG A CA 1
ATOM 740 C C . ARG A 1 105 ? -6.745 5.870 7.056 1.00 94.50 105 ARG A C 1
ATOM 742 O O . ARG A 1 105 ? -7.727 6.408 7.563 1.00 94.50 105 ARG A O 1
ATOM 749 N N . TRP A 1 106 ? -6.587 5.820 5.735 1.00 93.38 106 TRP A N 1
ATOM 750 C CA . TRP A 1 106 ? -7.583 6.343 4.798 1.00 93.38 106 TRP A CA 1
ATOM 751 C C . TRP A 1 106 ? -8.871 5.515 4.781 1.00 93.38 106 TRP A C 1
ATOM 753 O O . TRP A 1 106 ? -9.949 6.094 4.669 1.00 93.38 106 TRP A O 1
ATOM 763 N N . ALA A 1 107 ? -8.791 4.194 4.951 1.00 92.81 107 ALA A N 1
ATOM 764 C CA . ALA A 1 107 ? -9.960 3.327 5.082 1.00 92.81 107 ALA A CA 1
ATOM 765 C C . ALA A 1 107 ? -10.754 3.632 6.360 1.00 92.81 107 ALA A C 1
ATOM 767 O O . ALA A 1 107 ? -11.981 3.613 6.334 1.00 92.81 107 ALA A O 1
ATOM 768 N N . GLU A 1 108 ? -10.061 3.969 7.449 1.00 91.06 108 GLU A N 1
ATOM 769 C CA . GLU A 1 108 ? -10.660 4.439 8.704 1.00 91.06 108 GLU A CA 1
ATOM 770 C C . GLU A 1 108 ? -11.456 5.746 8.536 1.00 91.06 108 GLU A C 1
ATOM 772 O O . GLU A 1 108 ? -12.506 5.896 9.153 1.00 91.06 108 GLU A O 1
ATOM 777 N N . ARG A 1 109 ? -10.985 6.677 7.692 1.00 85.81 109 ARG A N 1
ATOM 778 C CA . ARG A 1 109 ? -11.575 8.027 7.540 1.00 85.81 109 ARG A CA 1
ATOM 779 C C . ARG A 1 109 ? -12.555 8.171 6.376 1.00 85.81 109 ARG A C 1
ATOM 781 O O . ARG A 1 109 ? -13.517 8.917 6.472 1.00 85.81 109 ARG A O 1
ATOM 788 N N . GLY A 1 110 ? -12.289 7.515 5.252 1.00 78.69 110 GLY A N 1
ATOM 789 C CA . GLY A 1 110 ? -13.051 7.660 4.003 1.00 78.69 110 GLY A CA 1
ATOM 790 C C . GLY A 1 110 ? -13.606 6.343 3.465 1.00 78.69 110 GLY A C 1
ATOM 791 O O . GLY A 1 110 ? -14.129 6.294 2.350 1.00 78.69 110 GLY A O 1
ATOM 792 N N . GLY A 1 111 ? -13.479 5.264 4.240 1.00 86.50 111 GLY A N 1
ATOM 793 C CA . GLY A 1 111 ? -13.946 3.937 3.875 1.00 86.50 111 GLY A CA 1
ATOM 794 C C . GLY A 1 111 ? -13.071 3.228 2.838 1.00 86.50 111 GLY A C 1
ATOM 795 O O . GLY A 1 111 ? -12.155 3.782 2.226 1.00 86.50 111 GLY A O 1
ATOM 796 N N . LEU A 1 112 ? -13.402 1.958 2.604 1.00 90.25 112 LEU A N 1
ATOM 797 C CA . LEU A 1 112 ? -12.642 1.048 1.739 1.00 90.25 112 LEU A CA 1
ATOM 798 C C . LEU A 1 112 ? -12.474 1.553 0.298 1.00 90.25 112 LEU A C 1
ATOM 800 O O . LEU A 1 112 ? -11.466 1.276 -0.341 1.00 90.25 112 LEU A O 1
ATOM 804 N N . ARG A 1 113 ? -13.461 2.290 -0.227 1.00 92.44 113 ARG A N 1
ATOM 805 C CA . ARG A 1 113 ? -13.432 2.794 -1.609 1.00 92.44 113 ARG A CA 1
ATOM 806 C C . ARG A 1 113 ? -12.299 3.793 -1.822 1.00 92.44 113 ARG A C 1
ATOM 808 O O . ARG A 1 113 ? -11.618 3.714 -2.839 1.00 92.44 113 ARG A O 1
ATOM 815 N N . LEU A 1 114 ? -12.093 4.702 -0.866 1.00 90.62 114 LEU A N 1
ATOM 816 C CA . LEU A 1 114 ? -11.015 5.683 -0.938 1.00 90.62 114 LEU A CA 1
ATOM 817 C C . LEU A 1 114 ? -9.651 5.000 -0.815 1.00 90.62 114 LEU A C 1
ATOM 819 O O . LEU A 1 114 ? -8.771 5.261 -1.628 1.00 90.62 114 LEU A O 1
ATOM 823 N N . ALA A 1 115 ? -9.497 4.090 0.151 1.00 92.69 115 ALA A N 1
ATOM 824 C CA . ALA A 1 115 ? -8.261 3.327 0.319 1.00 92.69 115 ALA A CA 1
ATOM 825 C C . ALA A 1 115 ? -7.898 2.540 -0.947 1.00 92.69 115 ALA A C 1
ATOM 827 O O . ALA A 1 115 ? -6.763 2.615 -1.407 1.00 92.69 115 ALA A O 1
ATOM 828 N N . LEU A 1 116 ? -8.876 1.870 -1.565 1.00 94.62 116 LEU A N 1
ATOM 829 C CA . LEU A 1 116 ? -8.674 1.136 -2.810 1.00 94.62 116 LEU A CA 1
ATOM 830 C C . LEU A 1 116 ? -8.273 2.058 -3.970 1.00 94.62 116 LEU A C 1
ATOM 832 O O . LEU A 1 116 ? -7.343 1.740 -4.703 1.00 94.62 116 LEU A O 1
ATOM 836 N N . ALA A 1 117 ? -8.934 3.208 -4.126 1.00 94.69 117 ALA A N 1
ATOM 837 C CA . ALA A 1 117 ? -8.591 4.171 -5.173 1.00 94.69 117 ALA A CA 1
ATOM 838 C C . ALA A 1 117 ? -7.165 4.722 -5.003 1.00 94.69 117 ALA A C 1
ATOM 840 O O . ALA A 1 117 ? -6.420 4.814 -5.978 1.00 94.69 117 ALA A O 1
ATOM 841 N N . LEU A 1 118 ? -6.767 5.042 -3.766 1.00 94.88 118 LEU A N 1
ATOM 842 C CA . LEU A 1 118 ? -5.409 5.486 -3.447 1.00 94.88 118 LEU A CA 1
ATOM 843 C C . LEU A 1 118 ? -4.379 4.386 -3.709 1.00 94.88 118 LEU A C 1
ATOM 845 O O . LEU A 1 118 ? -3.313 4.675 -4.243 1.00 94.88 118 LEU A O 1
ATOM 849 N N . HIS A 1 119 ? -4.713 3.136 -3.392 1.00 96.19 119 HIS A N 1
ATOM 850 C CA . HIS A 1 119 ? -3.847 1.989 -3.632 1.00 96.19 119 HIS A CA 1
ATOM 851 C C . HIS A 1 119 ? -3.616 1.754 -5.130 1.00 96.19 119 HIS A C 1
ATOM 853 O O . HIS A 1 119 ? -2.473 1.721 -5.583 1.00 96.19 119 HIS A O 1
ATOM 859 N N . MET A 1 120 ? -4.686 1.694 -5.927 1.00 95.06 120 MET A N 1
ATOM 860 C CA . MET A 1 120 ? -4.565 1.585 -7.385 1.00 95.06 120 MET A CA 1
ATOM 861 C C . MET A 1 120 ? -3.775 2.763 -7.973 1.00 95.06 120 MET A C 1
ATOM 863 O O . MET A 1 120 ? -2.892 2.570 -8.808 1.00 95.06 120 MET A O 1
ATOM 867 N N . GLY A 1 121 ? -4.060 3.988 -7.515 1.00 95.00 121 GLY A N 1
ATOM 868 C CA . GLY A 1 121 ? -3.378 5.197 -7.976 1.00 95.00 121 GLY A CA 1
ATOM 869 C C . GLY A 1 121 ? -1.883 5.200 -7.662 1.00 95.00 121 GLY A C 1
ATOM 870 O O . GLY A 1 121 ? -1.078 5.572 -8.513 1.00 95.00 121 GLY A O 1
ATOM 871 N N . PHE A 1 122 ? -1.496 4.740 -6.473 1.00 94.81 122 PHE A N 1
ATOM 872 C CA . PHE A 1 122 ? -0.095 4.613 -6.093 1.00 94.81 122 PHE A CA 1
ATOM 873 C C . PHE A 1 122 ? 0.635 3.564 -6.937 1.00 94.81 122 PHE A C 1
ATOM 875 O O . PHE A 1 122 ? 1.716 3.848 -7.445 1.00 94.81 122 PHE A O 1
ATOM 882 N N . ASN A 1 123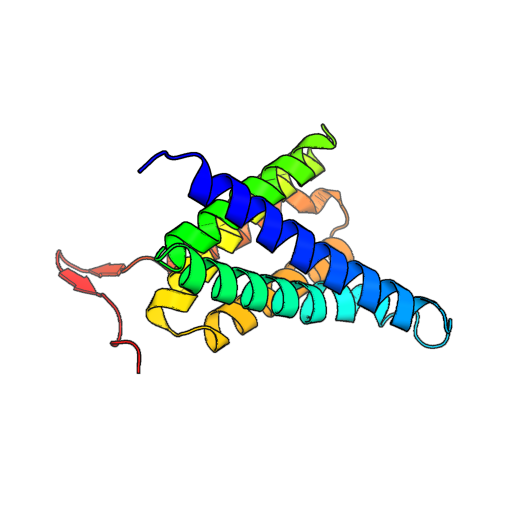 ? 0.041 2.386 -7.156 1.00 92.44 123 ASN A N 1
ATOM 883 C CA . ASN A 1 123 ? 0.665 1.352 -7.989 1.00 92.44 123 ASN A CA 1
ATOM 884 C C . ASN A 1 123 ? 0.831 1.827 -9.439 1.00 92.44 123 ASN A C 1
ATOM 886 O O . ASN A 1 123 ? 1.873 1.592 -10.047 1.00 92.44 123 ASN A O 1
ATOM 890 N N . ALA A 1 124 ? -0.157 2.549 -9.980 1.00 91.75 124 ALA A N 1
ATOM 891 C CA . ALA A 1 124 ? -0.045 3.174 -11.296 1.00 91.75 124 ALA A CA 1
ATOM 892 C C . ALA A 1 124 ? 1.075 4.227 -11.345 1.00 91.75 124 ALA A C 1
ATOM 894 O O . ALA A 1 124 ? 1.819 4.284 -12.323 1.00 91.75 124 ALA A O 1
ATOM 895 N N . LEU A 1 125 ? 1.212 5.040 -10.291 1.00 91.19 125 LEU A N 1
ATOM 896 C CA . LEU A 1 125 ? 2.276 6.034 -10.171 1.00 91.19 125 LEU A CA 1
ATOM 897 C C . LEU A 1 125 ? 3.658 5.369 -10.143 1.00 91.19 125 LEU A C 1
ATOM 899 O O . LEU A 1 125 ? 4.516 5.753 -10.930 1.00 91.19 125 LEU A O 1
ATOM 903 N N . VAL A 1 126 ? 3.865 4.358 -9.294 1.00 88.69 126 VAL A N 1
ATOM 904 C CA . VAL A 1 126 ? 5.144 3.633 -9.214 1.00 88.69 126 VAL A CA 1
ATOM 905 C C . VAL A 1 126 ? 5.494 3.004 -10.558 1.00 88.69 126 VAL A C 1
ATOM 907 O O . VAL A 1 126 ? 6.601 3.210 -11.047 1.00 88.69 126 VAL A O 1
ATOM 910 N N . LEU A 1 127 ? 4.535 2.341 -11.210 1.00 87.06 127 LEU A N 1
ATOM 911 C CA . LEU A 1 127 ? 4.746 1.757 -12.534 1.00 87.06 127 LEU A CA 1
ATOM 912 C C . LEU A 1 127 ? 5.130 2.817 -13.580 1.00 87.06 127 LEU A C 1
ATOM 914 O O . LEU A 1 127 ? 6.033 2.603 -14.387 1.00 87.06 127 LEU A O 1
ATOM 918 N N . ALA A 1 128 ? 4.471 3.979 -13.564 1.00 88.12 128 ALA A N 1
ATOM 919 C CA . ALA A 1 128 ? 4.800 5.083 -14.462 1.00 88.12 128 ALA A CA 1
ATOM 920 C C . ALA A 1 128 ? 6.205 5.649 -14.194 1.00 88.12 128 ALA A C 1
ATOM 922 O O . ALA A 1 128 ? 6.913 6.008 -15.133 1.00 88.12 128 ALA A O 1
ATOM 923 N N . MET A 1 129 ? 6.624 5.710 -12.929 1.00 86.50 129 MET A N 1
ATOM 924 C CA . MET A 1 129 ? 7.948 6.192 -12.533 1.00 86.50 129 MET A CA 1
ATOM 925 C C . MET A 1 129 ? 9.050 5.215 -12.930 1.00 86.50 129 MET A C 1
ATOM 927 O O . MET A 1 129 ? 10.056 5.643 -13.491 1.00 86.50 129 MET A O 1
ATOM 931 N N . GLU A 1 130 ? 8.843 3.917 -12.716 1.00 84.25 130 GLU A N 1
ATOM 932 C CA . GLU A 1 130 ? 9.753 2.867 -13.182 1.00 84.25 130 GLU A CA 1
ATOM 933 C C . GLU A 1 130 ? 9.871 2.871 -14.709 1.00 84.25 130 GLU A C 1
ATOM 935 O O . GLU A 1 130 ? 10.968 2.735 -15.246 1.00 84.25 130 GLU A O 1
ATOM 940 N N . HIS A 1 131 ? 8.762 3.098 -15.420 1.00 85.56 131 HIS A N 1
ATOM 941 C CA . HIS A 1 131 ? 8.778 3.222 -16.875 1.00 85.56 131 HIS A CA 1
ATOM 942 C C . HIS A 1 131 ? 9.540 4.468 -17.355 1.00 85.56 131 HIS A C 1
ATOM 944 O O . HIS A 1 131 ? 10.300 4.387 -18.318 1.00 85.56 131 HIS A O 1
ATOM 950 N N . ALA A 1 132 ? 9.344 5.617 -16.703 1.00 86.94 132 ALA A N 1
ATOM 951 C CA . ALA A 1 132 ? 9.916 6.891 -17.135 1.00 86.94 132 ALA A CA 1
ATOM 952 C C . ALA A 1 132 ? 11.391 7.072 -16.742 1.00 86.94 132 ALA A C 1
ATOM 954 O O . ALA A 1 132 ? 12.160 7.657 -17.502 1.00 86.94 132 ALA A O 1
ATOM 955 N N . ALA A 1 133 ? 11.775 6.612 -15.552 1.00 85.12 133 ALA A N 1
ATOM 956 C CA . ALA A 1 133 ? 13.079 6.884 -14.948 1.00 85.12 133 ALA A CA 1
ATOM 957 C C . ALA A 1 133 ? 13.913 5.616 -14.684 1.00 85.12 133 ALA A C 1
ATOM 959 O O . ALA A 1 133 ? 15.050 5.715 -14.225 1.00 85.12 133 ALA A O 1
ATOM 960 N N . GLY A 1 134 ? 13.382 4.432 -15.004 1.00 83.62 134 GLY A N 1
ATOM 961 C CA . GLY A 1 134 ? 14.063 3.155 -14.812 1.00 83.62 134 GLY A CA 1
ATOM 962 C C . GLY A 1 134 ? 14.135 2.710 -13.348 1.00 83.62 134 GLY A C 1
ATOM 963 O O . GLY A 1 134 ? 13.629 3.363 -12.434 1.00 83.62 134 GLY A O 1
ATOM 964 N N . ALA A 1 135 ? 14.803 1.578 -13.116 1.00 74.06 135 ALA A N 1
ATOM 965 C CA . ALA A 1 135 ? 14.902 0.946 -11.795 1.00 74.06 135 ALA A CA 1
ATOM 966 C C . ALA A 1 135 ? 15.642 1.801 -10.744 1.00 74.06 135 ALA A C 1
ATOM 968 O O . ALA A 1 135 ? 15.419 1.652 -9.543 1.00 74.06 135 ALA A O 1
ATOM 969 N N . GLU A 1 136 ? 16.500 2.731 -11.176 1.00 78.25 136 GLU A N 1
ATOM 970 C CA . GLU A 1 136 ? 17.246 3.629 -10.283 1.00 78.25 136 GLU A CA 1
ATOM 971 C C . GLU A 1 136 ? 16.337 4.627 -9.547 1.00 78.25 136 GLU A C 1
ATOM 973 O O . GLU A 1 136 ? 16.712 5.165 -8.506 1.00 78.25 136 GLU A O 1
ATOM 978 N N . ALA A 1 137 ? 15.110 4.831 -10.033 1.00 81.75 137 ALA A N 1
ATOM 979 C CA . ALA A 1 137 ? 14.114 5.705 -9.427 1.00 81.75 137 ALA A CA 1
ATOM 980 C C . ALA A 1 137 ? 13.363 5.076 -8.236 1.00 81.75 137 ALA A C 1
ATOM 982 O O . ALA A 1 137 ? 12.494 5.724 -7.650 1.00 81.75 137 ALA A O 1
ATOM 983 N N . GLY A 1 138 ? 13.700 3.842 -7.834 1.00 81.06 138 GLY A N 1
ATOM 984 C CA . GLY A 1 138 ? 13.004 3.108 -6.768 1.00 81.06 138 GLY A CA 1
ATOM 985 C C . GLY A 1 138 ? 12.957 3.821 -5.407 1.00 81.06 138 GLY A C 1
ATOM 986 O O . GLY A 1 138 ? 12.038 3.589 -4.624 1.00 81.06 138 GLY A O 1
ATOM 987 N N . TRP A 1 139 ? 13.880 4.751 -5.133 1.00 89.50 139 TRP A N 1
ATOM 988 C CA . TRP A 1 139 ? 13.874 5.585 -3.919 1.00 89.50 139 TRP A CA 1
ATOM 989 C C . TRP A 1 139 ? 12.714 6.591 -3.866 1.00 89.50 139 TRP A C 1
ATOM 991 O O . TRP A 1 139 ? 12.393 7.109 -2.797 1.00 89.50 139 TRP A O 1
ATOM 1001 N N . LEU A 1 140 ? 12.061 6.876 -4.993 1.00 91.25 140 LEU A N 1
ATOM 1002 C CA . LEU A 1 140 ? 10.932 7.799 -5.032 1.00 91.25 140 LEU A CA 1
ATOM 1003 C C . LEU A 1 140 ? 9.631 7.170 -4.507 1.00 91.25 140 LEU A C 1
ATOM 1005 O O . LEU A 1 140 ? 8.791 7.881 -3.955 1.00 91.25 140 LEU A O 1
ATOM 1009 N N . ALA A 1 141 ? 9.467 5.849 -4.631 1.00 91.81 141 ALA A N 1
ATOM 1010 C CA . ALA A 1 141 ? 8.301 5.135 -4.113 1.00 91.81 141 ALA A CA 1
ATOM 1011 C C . ALA A 1 141 ? 8.103 5.339 -2.593 1.00 91.81 141 ALA A C 1
ATOM 1013 O O . ALA A 1 141 ? 7.009 5.747 -2.192 1.00 91.81 141 ALA A O 1
ATOM 1014 N N . PRO A 1 142 ? 9.122 5.162 -1.723 1.00 94.56 142 PRO A N 1
ATOM 1015 C CA . PRO A 1 142 ? 8.956 5.434 -0.298 1.00 94.56 142 PRO A CA 1
ATOM 1016 C C . PRO A 1 142 ? 8.703 6.916 0.012 1.00 94.56 142 PRO A C 1
ATOM 1018 O O . PRO A 1 142 ? 8.016 7.204 0.988 1.00 94.56 142 PRO A O 1
ATOM 1021 N N . LEU A 1 143 ? 9.171 7.863 -0.811 1.00 95.12 143 LEU A N 1
ATOM 1022 C CA . LEU A 1 143 ? 8.843 9.285 -0.630 1.00 95.12 143 LEU A CA 1
ATOM 1023 C C . LEU A 1 143 ? 7.377 9.586 -0.945 1.00 95.12 143 LEU A C 1
ATOM 1025 O O . LEU A 1 143 ? 6.710 10.270 -0.167 1.00 95.12 143 LEU A O 1
ATOM 1029 N N . ALA A 1 144 ? 6.857 9.046 -2.047 1.00 94.62 144 ALA A N 1
ATOM 1030 C CA . ALA A 1 144 ? 5.440 9.149 -2.375 1.00 94.62 144 ALA A CA 1
ATOM 1031 C C . ALA A 1 144 ? 4.575 8.493 -1.282 1.00 94.62 144 ALA A C 1
ATOM 1033 O O . ALA A 1 144 ? 3.572 9.067 -0.854 1.00 94.62 144 ALA A O 1
ATOM 1034 N N . ALA A 1 145 ? 5.002 7.335 -0.767 1.00 96.44 145 ALA A N 1
ATOM 1035 C CA . ALA A 1 145 ? 4.316 6.637 0.316 1.00 96.44 145 ALA A CA 1
ATOM 1036 C C . ALA A 1 145 ? 4.354 7.435 1.631 1.00 96.44 145 ALA A C 1
ATOM 1038 O O . ALA A 1 145 ? 3.341 7.534 2.322 1.00 96.44 145 ALA A O 1
ATOM 1039 N N . ALA A 1 146 ? 5.488 8.065 1.956 1.00 96.75 146 ALA A N 1
ATOM 1040 C CA . ALA A 1 146 ? 5.619 8.946 3.113 1.00 96.75 146 ALA A CA 1
ATOM 1041 C C . ALA A 1 146 ? 4.703 10.173 3.004 1.00 96.75 146 ALA A C 1
ATOM 1043 O O . ALA A 1 146 ? 4.051 10.532 3.982 1.00 96.75 146 ALA A O 1
ATOM 1044 N N . ALA A 1 147 ? 4.605 10.790 1.823 1.00 95.19 147 ALA A N 1
ATOM 1045 C CA . ALA A 1 147 ? 3.698 11.912 1.585 1.00 95.19 147 ALA A CA 1
ATOM 1046 C C . ALA A 1 147 ? 2.226 11.496 1.744 1.00 95.19 147 ALA A C 1
ATOM 1048 O O . ALA A 1 147 ? 1.451 12.192 2.404 1.00 95.19 147 ALA A O 1
ATOM 1049 N N . LEU A 1 148 ? 1.852 10.332 1.203 1.00 95.12 148 LEU A N 1
ATOM 1050 C CA . LEU A 1 148 ? 0.509 9.774 1.352 1.00 95.12 148 LEU A CA 1
ATOM 1051 C C . LEU A 1 148 ? 0.172 9.471 2.819 1.00 95.12 148 LEU A C 1
ATOM 1053 O O . LEU A 1 148 ? -0.933 9.768 3.283 1.00 95.12 148 LEU A O 1
ATOM 1057 N N . LEU A 1 149 ? 1.130 8.903 3.555 1.00 95.81 149 LEU A N 1
ATOM 1058 C CA . LEU A 1 149 ? 1.002 8.630 4.979 1.00 95.81 149 LEU A CA 1
ATOM 1059 C C . LEU A 1 149 ? 0.868 9.928 5.778 1.00 95.81 149 LEU A C 1
ATOM 1061 O O . LEU A 1 149 ? -0.056 10.044 6.580 1.00 95.81 149 LEU A O 1
ATOM 1065 N N . ALA A 1 150 ? 1.725 10.919 5.534 1.00 93.94 150 ALA A N 1
ATOM 1066 C CA . ALA A 1 150 ? 1.665 12.221 6.194 1.00 93.94 150 ALA A CA 1
ATOM 1067 C C . ALA A 1 150 ? 0.302 12.899 5.977 1.00 93.94 150 ALA A C 1
ATOM 1069 O O . ALA A 1 150 ? -0.301 13.391 6.928 1.00 93.94 150 ALA A O 1
ATOM 1070 N N . ALA A 1 151 ? -0.236 12.840 4.755 1.00 91.69 151 ALA A N 1
ATOM 1071 C CA . ALA A 1 151 ? -1.556 13.378 4.427 1.00 91.69 151 ALA A CA 1
ATOM 1072 C C . ALA A 1 151 ? -2.718 12.654 5.137 1.00 91.69 151 ALA A C 1
ATOM 1074 O O . ALA A 1 151 ? -3.803 13.220 5.263 1.00 91.69 151 ALA A O 1
ATOM 1075 N N . SER A 1 152 ? -2.508 11.421 5.611 1.00 90.94 152 SER A N 1
ATOM 1076 C CA . SER A 1 152 ? -3.525 10.651 6.340 1.00 90.94 152 SER A CA 1
ATOM 1077 C C . SER A 1 152 ? -3.691 11.079 7.805 1.00 90.94 152 SER A C 1
ATOM 1079 O O . SER A 1 152 ? -4.665 10.684 8.460 1.00 90.94 152 SER A O 1
ATOM 1081 N N . PHE A 1 153 ? -2.755 11.860 8.353 1.00 88.88 153 PHE A N 1
ATOM 1082 C CA . PHE A 1 153 ? -2.854 12.389 9.711 1.00 88.88 153 PHE A CA 1
ATOM 1083 C C . PHE A 1 153 ? -3.718 13.661 9.754 1.00 88.88 153 PHE A C 1
ATOM 1085 O O . PHE A 1 153 ? -3.786 14.393 8.763 1.00 88.88 153 PHE A O 1
ATOM 1092 N N . PRO A 1 154 ? -4.404 13.925 10.882 1.00 77.62 154 PRO A N 1
ATOM 1093 C CA . PRO A 1 154 ? -5.049 15.211 11.123 1.00 77.62 154 PRO A CA 1
ATOM 1094 C C . PRO A 1 154 ? -4.052 16.358 10.956 1.00 77.62 154 PRO A C 1
ATOM 1096 O O . PRO A 1 154 ? -2.874 16.224 11.303 1.00 77.62 154 PRO A O 1
ATOM 1099 N N . ARG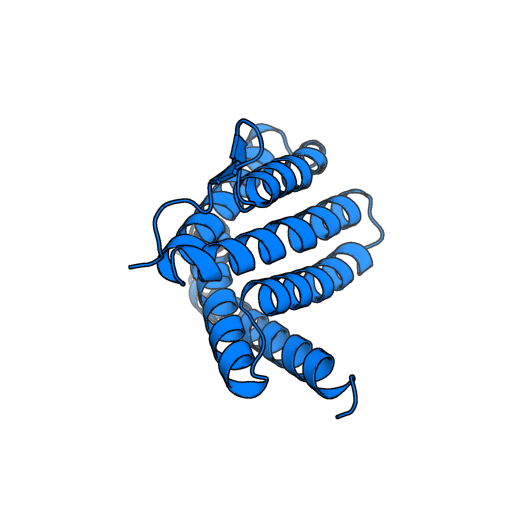 A 1 155 ? -4.520 17.488 10.428 1.00 74.12 155 ARG A N 1
ATOM 1100 C CA . ARG A 1 155 ? -3.692 18.693 10.343 1.00 74.12 155 ARG A CA 1
ATOM 1101 C C . ARG A 1 155 ? -3.844 19.461 11.647 1.00 74.12 155 ARG A C 1
ATOM 1103 O O . ARG A 1 155 ? -4.954 19.666 12.122 1.00 74.12 155 ARG A O 1
ATOM 1110 N N . PHE A 1 156 ? -2.727 19.895 12.214 1.00 61.94 156 PHE A N 1
ATOM 1111 C CA . PHE A 1 156 ? -2.749 20.826 13.335 1.00 61.94 156 PHE A CA 1
ATOM 1112 C C . PHE A 1 156 ? -2.788 22.247 12.779 1.00 61.94 156 PHE A C 1
ATOM 1114 O O . PHE A 1 156 ? -1.910 22.641 12.005 1.00 61.94 156 PHE A O 1
ATOM 1121 N N . HIS A 1 157 ? -3.801 23.017 13.165 1.00 57.66 157 HIS A N 1
ATOM 1122 C CA . HIS A 1 157 ? -3.885 24.434 12.833 1.00 57.66 157 HIS A CA 1
ATOM 1123 C C . HIS A 1 157 ? -4.162 25.225 14.108 1.00 57.66 157 HIS A C 1
ATOM 1125 O O . HIS A 1 157 ? -5.176 25.022 14.758 1.00 57.66 157 HIS A O 1
ATOM 1131 N N . ASN A 1 158 ? -3.228 26.103 14.489 1.00 59.38 158 ASN A N 1
ATOM 1132 C CA . ASN A 1 158 ? -3.347 26.985 15.659 1.00 59.38 158 ASN A CA 1
ATOM 1133 C C . ASN A 1 158 ? -3.696 26.288 16.993 1.00 59.38 158 ASN A C 1
ATOM 1135 O O . ASN A 1 158 ? -4.368 26.872 17.833 1.00 59.38 158 ASN A O 1
ATOM 1139 N N . GLY A 1 159 ? -3.209 25.063 17.212 1.00 66.69 159 GLY A N 1
ATOM 1140 C CA . GLY A 1 159 ? -3.462 24.308 18.448 1.00 66.69 159 GLY A CA 1
ATOM 1141 C C . GLY A 1 159 ? -4.722 23.440 18.419 1.00 66.69 159 GLY A C 1
ATOM 1142 O O . GLY A 1 159 ? -4.866 22.594 19.297 1.00 66.69 159 GLY A O 1
ATOM 1143 N N . ASP A 1 160 ? -5.552 23.566 17.382 1.00 65.69 160 ASP A N 1
ATOM 1144 C CA . ASP A 1 160 ? -6.717 22.714 17.165 1.00 65.69 160 ASP A CA 1
ATOM 1145 C C . ASP A 1 160 ? -6.388 21.566 16.200 1.00 65.69 160 ASP A C 1
ATOM 1147 O O . ASP A 1 160 ? -5.621 21.714 15.236 1.00 65.69 160 ASP A O 1
ATOM 1151 N N . ILE A 1 161 ? -6.966 20.395 16.481 1.00 71.69 161 ILE A N 1
ATOM 1152 C CA . ILE A 1 161 ? -6.906 19.226 15.603 1.00 71.69 161 ILE A CA 1
ATOM 1153 C C . ILE A 1 161 ? -8.023 19.372 14.571 1.00 71.69 161 ILE A C 1
ATOM 1155 O O . ILE A 1 161 ? -9.198 19.218 14.895 1.00 71.69 161 ILE A O 1
ATOM 1159 N N . ASP A 1 162 ? -7.656 19.630 13.317 1.00 72.38 162 ASP A N 1
ATOM 1160 C CA . ASP A 1 162 ? -8.574 19.465 12.196 1.00 72.38 162 ASP A CA 1
ATOM 1161 C C . ASP A 1 162 ? -8.632 17.972 11.842 1.00 72.38 162 ASP A C 1
ATOM 1163 O O . ASP A 1 162 ? -7.791 17.433 11.108 1.00 72.38 162 ASP A O 1
ATOM 1167 N N . GLU A 1 163 ? -9.615 17.277 12.422 1.00 64.81 163 GLU A N 1
ATOM 1168 C CA . GLU A 1 163 ? -9.890 15.864 12.142 1.00 64.81 163 GLU A CA 1
ATOM 1169 C C . GLU A 1 163 ? -10.414 15.635 10.711 1.00 64.81 163 GLU A C 1
ATOM 1171 O O . GLU A 1 163 ? -10.502 14.487 10.258 1.00 64.81 163 GLU A O 1
ATOM 1176 N N . GLY A 1 164 ? -10.657 16.702 9.940 1.00 58.75 164 GLY A N 1
ATOM 1177 C CA . GLY A 1 164 ? -11.359 16.651 8.665 1.00 58.75 164 GLY A CA 1
ATOM 1178 C C . GLY A 1 164 ? -12.852 16.350 8.847 1.00 58.75 164 GLY A C 1
ATOM 1179 O O . GLY A 1 164 ? -13.323 16.137 9.965 1.00 58.75 164 GLY A O 1
ATOM 1180 N N . PRO A 1 165 ? -13.635 16.344 7.755 1.00 50.91 165 PRO A N 1
ATOM 1181 C CA . PRO A 1 165 ? -15.049 15.999 7.836 1.00 50.91 165 PRO A CA 1
ATOM 1182 C C . PRO A 1 165 ? -15.223 14.563 8.366 1.00 50.91 165 PRO A C 1
ATOM 1184 O O . PRO A 1 165 ? -14.428 13.689 8.001 1.00 50.91 165 PRO A O 1
ATOM 1187 N N . PRO A 1 166 ? -16.250 14.301 9.201 1.00 48.50 166 PRO A N 1
ATOM 1188 C CA . PRO A 1 166 ? -16.542 12.953 9.669 1.00 48.50 166 PRO A CA 1
ATOM 1189 C C . PRO A 1 166 ? -16.787 12.023 8.477 1.00 48.50 166 PRO A C 1
ATOM 1191 O O . PRO A 1 166 ? -17.344 12.440 7.457 1.00 48.50 166 PRO A O 1
ATOM 1194 N N . ALA A 1 167 ? -16.358 10.767 8.615 1.00 50.62 167 ALA A N 1
ATOM 1195 C CA . ALA A 1 167 ? -16.671 9.728 7.643 1.00 50.62 167 ALA A CA 1
ATOM 1196 C C . ALA A 1 167 ? -18.203 9.664 7.435 1.00 50.62 167 ALA A C 1
ATOM 1198 O O . ALA A 1 167 ? -18.931 9.743 8.429 1.00 50.62 167 ALA A O 1
ATOM 1199 N N . PRO A 1 168 ? -18.689 9.566 6.184 1.00 43.56 168 PRO A N 1
ATOM 1200 C CA . PRO A 1 168 ? -20.118 9.471 5.886 1.00 43.56 168 PRO A CA 1
ATOM 1201 C C . PRO A 1 168 ? -20.757 8.180 6.410 1.00 43.56 168 PRO A C 1
ATOM 1203 O O . PRO A 1 168 ? -20.051 7.145 6.486 1.00 43.56 168 PRO A O 1
#

Secondary structure (DSSP, 8-state):
--THHHHHHHHHHHHHHHHHHHHHHHHHHTT-S-THHHHHHIIIIIHHHHHHHHHHHHHHHHT--HHHHHHHHHHHHHHHHHTT-SHHHHHHHHHHHHHHHHHHHHHHHHHHHHHHHHHHHHHHHHHHHHHHH-GGGGGHHHHHHHHHHHHTSPEEETTEEE--SPP-

Foldseek 3Di:
DDPVVLLVLLVVLLVQLVVQLVVVLCVVVVPVPCPVCSVQVSQLPSSLVSNLVSLVVSCVVPVDQLLVSLQSNLQVVLVVLCVVVDPLSNLVSLLSNLQSSLLSLCCNAANSVRSSVSSSVLSVVVSVCCVPPNSVSSNVSNVVSNVSNVVSAFDDDPNDTCPDDGHD

Solvent-accessible surface area (backbone atoms only — not comparable to full-atom values): 8624 Å² total; per-residue (Å²): 133,71,80,60,59,63,56,52,49,45,51,51,32,51,52,50,19,50,52,53,37,52,51,51,44,56,65,63,55,73,67,74,82,51,80,60,46,58,72,44,46,39,63,26,46,48,35,43,52,35,43,56,52,28,49,53,52,45,32,71,75,65,75,48,56,44,37,60,48,17,33,52,48,9,48,55,54,12,52,60,35,36,70,68,77,40,74,63,22,48,29,49,13,52,16,34,29,35,36,29,25,19,33,12,38,32,27,67,46,60,33,64,68,49,21,48,52,52,46,26,51,49,41,47,48,48,52,51,44,41,70,75,58,33,80,84,45,43,68,51,47,30,52,55,16,46,51,52,29,58,68,51,48,66,50,78,54,98,90,42,79,45,75,66,78,78,58,131

Radius of gyration: 16.66 Å; Cα contacts (8 Å, |Δi|>4): 212; chains: 1; bounding box: 39×45×51 Å

Mean predicted aligned error: 7.79 Å

Nearest PDB structures (foldseek):
  8eau-assembly1_c  TM=2.402E-01  e=8.880E+00  Saccharomyces cerevisiae

Sequence (168 aa):
MAAWRPATAAGAAFLASMAVGAGVLAAIGGEGRWPVMPVVVAPVVVAPVAEELAKRLFLGALSAGWAATGLAFGVIEGVLKAAEWQVAGLWGALASVLQHWAYGRWAERGGLRLALALHMGFNALVLAMEHAAGAEAGWLAPLAAAALLAASFPRFHNGDIDEGPPAP